Protein AF-B4QP47-F1 (afdb_monomer)

Organism: Drosophila simulans (NCBI:txid7240)

Structure (mmCIF, N/CA/C/O backbone):
data_AF-B4QP47-F1
#
_entry.id   AF-B4QP47-F1
#
loop_
_atom_site.group_PDB
_atom_site.id
_atom_site.type_symbol
_atom_site.label_atom_id
_atom_site.label_alt_id
_atom_site.label_comp_id
_atom_site.label_asym_id
_atom_site.label_entity_id
_atom_site.label_seq_id
_atom_site.pdbx_PDB_ins_code
_atom_site.Cartn_x
_atom_site.Cartn_y
_atom_site.Cartn_z
_atom_site.occupancy
_atom_site.B_iso_or_equiv
_atom_site.auth_seq_id
_atom_site.auth_comp_id
_atom_site.auth_asym_id
_atom_site.auth_atom_id
_atom_site.pdbx_PDB_model_num
ATOM 1 N N . MET A 1 1 ? 1.926 -6.123 7.586 1.00 97.81 1 MET A N 1
ATOM 2 C CA . MET A 1 1 ? 2.181 -5.442 6.294 1.00 97.81 1 MET A CA 1
ATOM 3 C C . MET A 1 1 ? 1.726 -6.349 5.155 1.00 97.81 1 MET A C 1
ATOM 5 O O . MET A 1 1 ? 1.497 -7.528 5.412 1.00 97.81 1 MET A O 1
ATOM 9 N N . PHE A 1 2 ? 1.567 -5.820 3.944 1.00 98.50 2 PHE A N 1
ATOM 10 C CA . PHE A 1 2 ? 1.437 -6.592 2.700 1.00 98.50 2 PHE A CA 1
ATOM 11 C C . PHE A 1 2 ? 2.170 -5.868 1.563 1.00 98.50 2 PHE A C 1
ATOM 13 O O . PHE A 1 2 ? 2.516 -4.696 1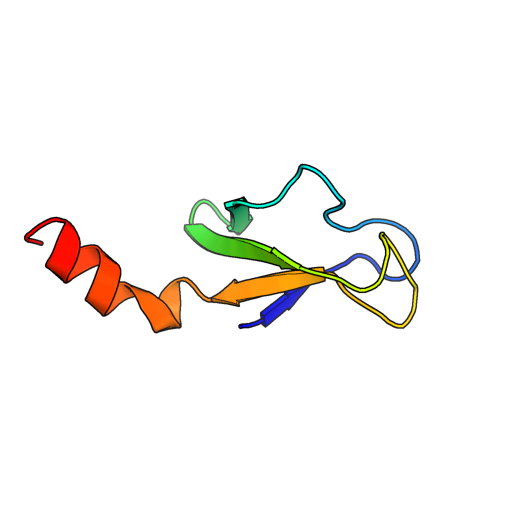.710 1.00 98.50 2 PHE A O 1
ATOM 20 N N . CYS A 1 3 ? 2.399 -6.559 0.448 1.00 98.06 3 CYS A N 1
ATOM 21 C CA . CYS A 1 3 ? 3.100 -6.007 -0.708 1.00 98.06 3 CYS A CA 1
ATOM 22 C C . CYS A 1 3 ? 2.163 -5.880 -1.909 1.00 98.06 3 CYS A C 1
ATOM 24 O O . CYS A 1 3 ? 1.325 -6.758 -2.129 1.00 98.06 3 CYS A O 1
ATOM 26 N N . ALA A 1 4 ? 2.333 -4.824 -2.701 1.00 98.19 4 ALA A N 1
ATOM 27 C CA . ALA A 1 4 ? 1.621 -4.650 -3.961 1.00 98.19 4 ALA A CA 1
ATOM 28 C C . ALA A 1 4 ? 2.440 -3.784 -4.922 1.00 98.19 4 ALA A C 1
ATOM 30 O O . ALA A 1 4 ? 2.930 -2.727 -4.546 1.00 98.19 4 ALA A O 1
ATOM 31 N N . SER A 1 5 ? 2.565 -4.222 -6.168 1.00 97.62 5 SER A N 1
ATOM 32 C CA . SER A 1 5 ? 3.086 -3.420 -7.275 1.00 97.62 5 SER A CA 1
ATOM 33 C C . SER A 1 5 ? 2.693 -4.076 -8.600 1.00 97.62 5 SER A C 1
ATOM 35 O O . SER A 1 5 ? 2.252 -5.229 -8.630 1.00 97.62 5 SER A O 1
ATOM 37 N N . VAL A 1 6 ? 2.859 -3.353 -9.705 1.00 98.12 6 VAL A N 1
ATOM 38 C CA . VAL A 1 6 ? 2.975 -3.953 -11.037 1.00 98.12 6 VAL A CA 1
ATOM 39 C C . VAL A 1 6 ? 4.476 -4.070 -11.326 1.00 98.12 6 VAL A C 1
ATOM 41 O O . VAL A 1 6 ? 5.119 -3.037 -11.546 1.00 98.12 6 VAL A O 1
ATOM 44 N N . PRO A 1 7 ? 5.067 -5.281 -11.296 1.00 97.69 7 PRO A N 1
ATOM 45 C CA . PRO A 1 7 ? 6.518 -5.461 -11.322 1.00 97.69 7 PRO A CA 1
ATOM 46 C C . PRO A 1 7 ? 7.198 -4.744 -12.493 1.00 97.69 7 PRO A C 1
ATOM 48 O O . PRO A 1 7 ? 6.950 -5.066 -13.652 1.00 97.69 7 PRO A O 1
ATOM 51 N N . GLY A 1 8 ? 8.085 -3.791 -12.195 1.00 97.00 8 GLY A N 1
ATOM 52 C CA . GLY A 1 8 ? 8.828 -3.044 -13.218 1.00 97.00 8 GLY A CA 1
ATOM 53 C C . GLY A 1 8 ? 8.047 -1.916 -13.901 1.00 97.00 8 GLY A C 1
ATOM 54 O O . GLY A 1 8 ? 8.600 -1.262 -14.778 1.00 97.00 8 GLY A O 1
ATOM 55 N N . VAL A 1 9 ? 6.772 -1.713 -13.551 1.00 98.06 9 VAL A N 1
ATOM 56 C CA . VAL A 1 9 ? 5.865 -0.811 -14.282 1.00 98.06 9 VAL A CA 1
ATOM 57 C C . VAL A 1 9 ? 5.265 0.252 -13.373 1.00 98.06 9 VAL A C 1
ATOM 59 O O . VAL A 1 9 ? 5.262 1.426 -13.729 1.00 98.06 9 VAL A O 1
ATOM 62 N N . LYS A 1 10 ? 4.724 -0.139 -12.214 1.00 97.69 10 LYS A N 1
ATOM 63 C CA . LYS A 1 10 ? 3.986 0.784 -11.347 1.00 97.69 10 LYS A CA 1
ATOM 64 C C . LYS A 1 10 ? 4.100 0.396 -9.885 1.00 97.69 10 LYS A C 1
ATOM 66 O O . LYS A 1 10 ? 3.950 -0.771 -9.534 1.00 97.69 10 LYS A O 1
ATOM 71 N N . ASP A 1 11 ? 4.295 1.399 -9.048 1.00 98.25 11 ASP A N 1
ATOM 72 C CA . ASP A 1 11 ? 4.338 1.276 -7.597 1.00 98.25 11 ASP A CA 1
ATOM 73 C C . ASP A 1 11 ? 3.967 2.615 -6.951 1.00 98.25 11 ASP A C 1
ATOM 75 O O . ASP A 1 11 ? 3.931 3.633 -7.647 1.00 98.25 11 ASP A O 1
ATOM 79 N N . 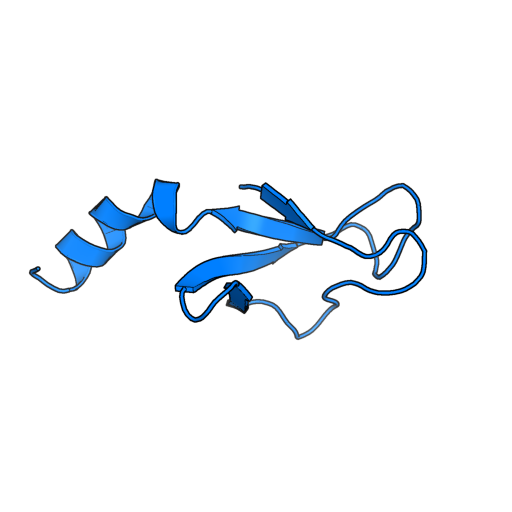SER A 1 12 ? 3.719 2.612 -5.642 1.00 98.06 12 SER A N 1
ATOM 80 C CA . SER A 1 12 ? 3.803 3.834 -4.832 1.00 98.06 12 SER A CA 1
ATOM 81 C C . SER A 1 12 ? 5.249 4.332 -4.781 1.00 98.06 12 SER A C 1
ATOM 83 O O . SER A 1 12 ? 6.180 3.531 -4.922 1.00 98.06 12 SER A O 1
ATOM 85 N N . CYS A 1 13 ? 5.448 5.628 -4.559 1.00 97.62 13 CYS A N 1
ATOM 86 C CA . CYS A 1 13 ? 6.775 6.229 -4.536 1.00 97.62 13 CYS A CA 1
ATOM 87 C C . CYS A 1 13 ? 6.970 7.219 -3.382 1.00 97.62 13 CYS A C 1
ATOM 89 O O . CYS A 1 13 ? 6.109 7.402 -2.521 1.00 97.62 13 CYS A O 1
ATOM 91 N N . GLU A 1 14 ? 8.147 7.839 -3.351 1.00 96.56 14 GLU A N 1
ATOM 92 C CA . GLU A 1 14 ? 8.464 8.905 -2.409 1.00 96.56 14 GLU A CA 1
ATOM 93 C C . GLU A 1 14 ? 7.431 10.033 -2.499 1.00 96.56 14 GLU A C 1
ATOM 95 O O . GLU A 1 14 ? 7.097 10.505 -3.585 1.00 96.56 14 GLU A O 1
ATOM 100 N N . GLY A 1 15 ? 6.930 10.461 -1.341 1.00 97.12 15 GLY A N 1
ATOM 101 C CA . GLY A 1 15 ? 5.847 11.442 -1.234 1.00 97.12 15 GLY A CA 1
ATOM 102 C C . GLY A 1 15 ? 4.441 10.840 -1.137 1.00 97.12 15 GLY A C 1
ATOM 103 O O . GLY A 1 15 ? 3.543 11.531 -0.665 1.00 97.12 15 GLY A O 1
ATOM 104 N N . ASP A 1 16 ? 4.251 9.557 -1.467 1.00 98.38 16 ASP A N 1
ATOM 105 C CA . ASP A 1 16 ? 2.944 8.885 -1.345 1.00 98.38 16 ASP A CA 1
ATOM 106 C C . ASP A 1 16 ? 2.676 8.320 0.063 1.00 98.38 16 ASP A C 1
ATOM 108 O O . ASP A 1 16 ? 1.607 7.760 0.320 1.00 98.38 16 ASP A O 1
ATOM 112 N N . SER A 1 17 ? 3.641 8.425 0.984 1.00 98.19 17 SER A N 1
ATOM 113 C CA . SER A 1 17 ? 3.558 7.894 2.351 1.00 98.19 17 SER A CA 1
ATOM 114 C C . SER A 1 17 ? 2.278 8.329 3.066 1.00 98.19 17 SER A C 1
ATOM 116 O O . SER A 1 17 ? 1.962 9.513 3.150 1.00 98.19 17 SER A O 1
ATOM 118 N N . GLY A 1 18 ? 1.541 7.359 3.616 1.00 98.44 18 GLY A N 1
ATOM 119 C CA . GLY A 1 18 ? 0.229 7.597 4.227 1.00 98.44 18 GLY A CA 1
ATOM 120 C C . GLY A 1 18 ? -0.957 7.523 3.256 1.00 98.44 18 GLY A C 1
ATOM 121 O O . GLY A 1 18 ? -2.103 7.498 3.704 1.00 98.44 18 GLY A O 1
ATOM 122 N N . GLY A 1 19 ? -0.710 7.435 1.947 1.00 98.50 19 GLY A N 1
ATOM 123 C CA . GLY A 1 19 ? -1.747 7.310 0.926 1.00 98.50 19 GLY A CA 1
ATOM 124 C C . GLY A 1 19 ? -2.554 6.002 1.024 1.00 98.50 19 GLY A C 1
ATOM 125 O O . GLY A 1 19 ? -2.041 4.987 1.510 1.00 98.50 19 GLY A O 1
ATOM 126 N N . PRO A 1 20 ? -3.821 5.989 0.568 1.00 98.44 20 PRO A N 1
ATOM 127 C CA . PRO A 1 20 ? -4.698 4.830 0.696 1.00 98.44 20 PRO A CA 1
ATOM 128 C C . PRO A 1 20 ? -4.489 3.799 -0.425 1.00 98.44 20 PRO A C 1
ATOM 130 O O . PRO A 1 20 ? -4.470 4.134 -1.608 1.00 98.44 20 PRO A O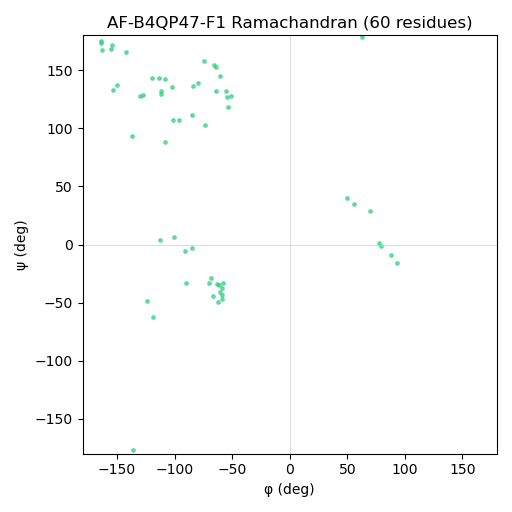 1
ATOM 133 N N . ALA A 1 21 ? -4.446 2.517 -0.060 1.00 98.31 21 ALA A N 1
ATOM 134 C CA . ALA A 1 21 ? -4.586 1.400 -0.992 1.00 98.31 21 ALA A CA 1
ATOM 135 C C . ALA A 1 21 ? -6.010 0.833 -0.896 1.00 98.31 21 ALA A C 1
ATOM 137 O O . ALA A 1 21 ? -6.364 0.188 0.097 1.00 98.31 21 ALA A O 1
ATOM 138 N N . VAL A 1 22 ? -6.826 1.090 -1.922 1.00 98.25 22 VAL A N 1
ATOM 139 C CA . VAL A 1 22 ? -8.250 0.723 -1.963 1.00 98.25 22 VAL A CA 1
ATOM 140 C C . VAL A 1 22 ? -8.496 -0.364 -3.004 1.00 98.25 22 VAL A C 1
ATOM 142 O O . VAL A 1 22 ? -8.077 -0.233 -4.154 1.00 98.25 22 VAL A O 1
ATOM 145 N N . TYR A 1 23 ? -9.223 -1.413 -2.621 1.00 97.00 23 TYR A N 1
ATOM 146 C CA . TYR A 1 23 ? -9.688 -2.456 -3.533 1.00 97.00 23 TYR A CA 1
ATOM 147 C C . TYR A 1 23 ? -11.185 -2.688 -3.333 1.00 97.00 23 TYR A C 1
ATOM 149 O O . TYR A 1 23 ? -11.638 -2.863 -2.206 1.00 97.00 23 TYR A O 1
ATOM 157 N N . GLN A 1 24 ? -11.960 -2.641 -4.423 1.00 97.25 24 GLN A N 1
ATOM 158 C CA . GLN A 1 24 ? -13.424 -2.803 -4.400 1.00 97.25 24 GLN A CA 1
ATOM 159 C C . GLN A 1 24 ? -14.128 -1.912 -3.351 1.00 97.25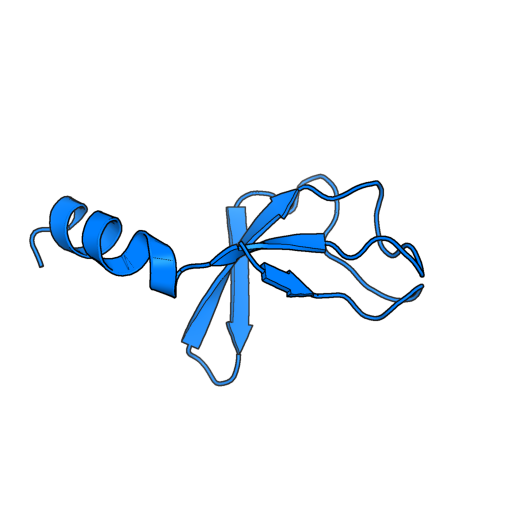 24 GLN A C 1
ATOM 161 O O . GLN A 1 24 ? -15.042 -2.339 -2.655 1.00 97.25 24 GLN A O 1
ATOM 166 N N . GLY A 1 25 ? -13.671 -0.662 -3.210 1.00 97.81 25 GLY A N 1
ATOM 167 C CA . GLY A 1 25 ? -14.230 0.304 -2.255 1.00 97.81 25 GLY A CA 1
ATOM 168 C C . GLY A 1 25 ? -13.810 0.100 -0.794 1.00 97.81 25 GLY A C 1
ATOM 169 O O . GLY A 1 25 ? -14.231 0.871 0.063 1.00 97.81 25 GLY A O 1
ATOM 170 N N . GLN A 1 26 ? -12.966 -0.888 -0.489 1.00 97.44 26 GLN A N 1
ATOM 171 C CA . GLN A 1 26 ? -12.456 -1.131 0.860 1.00 97.44 26 GLN A CA 1
ATOM 172 C C . GLN A 1 26 ? -11.020 -0.627 1.015 1.00 97.44 26 GLN A C 1
ATOM 174 O O . GLN A 1 26 ? -10.166 -0.886 0.167 1.00 97.44 26 GLN A O 1
ATOM 179 N N . LEU A 1 27 ? -10.739 0.061 2.125 1.00 98.25 27 LEU A N 1
ATOM 180 C CA . LEU A 1 27 ? -9.382 0.462 2.495 1.00 98.25 27 LEU A CA 1
ATOM 181 C C . LEU A 1 27 ? -8.601 -0.764 2.993 1.00 98.25 27 LEU A C 1
ATOM 183 O O . LEU A 1 27 ? -8.784 -1.219 4.123 1.00 98.25 27 LEU A O 1
ATOM 187 N N . CYS A 1 28 ? -7.730 -1.301 2.144 1.00 98.25 28 CYS A N 1
ATOM 188 C CA . CYS A 1 28 ? -6.939 -2.494 2.442 1.00 98.25 28 CYS A CA 1
ATOM 189 C C . CYS A 1 28 ? -5.593 -2.148 3.086 1.00 98.25 28 CYS A C 1
ATOM 191 O O . CYS A 1 28 ? -5.096 -2.905 3.928 1.00 98.25 28 CYS A O 1
ATOM 193 N N . GLY A 1 29 ? -5.002 -1.013 2.703 1.00 98.62 29 GLY A N 1
ATOM 194 C CA . GLY A 1 29 ? -3.679 -0.626 3.170 1.00 98.62 29 GLY A CA 1
ATOM 195 C C . GLY A 1 29 ? -3.384 0.859 3.166 1.00 98.62 29 GLY A C 1
ATOM 196 O O . GLY A 1 29 ? -4.147 1.664 2.643 1.00 98.62 29 GLY A O 1
ATOM 197 N N . ILE A 1 30 ? -2.237 1.182 3.754 1.00 98.81 30 ILE A N 1
ATOM 198 C CA . ILE A 1 30 ? -1.665 2.527 3.819 1.00 98.81 30 ILE A CA 1
ATOM 199 C C . ILE A 1 30 ? -0.232 2.427 3.296 1.00 98.81 30 ILE A C 1
ATOM 201 O O . ILE A 1 30 ? 0.507 1.550 3.759 1.00 98.81 30 ILE A O 1
ATOM 205 N N . VAL A 1 31 ? 0.150 3.278 2.340 1.00 98.75 31 VAL A N 1
ATOM 206 C CA . VAL A 1 31 ? 1.522 3.334 1.801 1.00 98.75 31 VAL A CA 1
ATOM 207 C C . VAL A 1 31 ? 2.501 3.527 2.958 1.00 98.75 31 VAL A C 1
ATOM 209 O O . VAL A 1 31 ? 2.319 4.435 3.773 1.00 98.75 31 VAL A O 1
ATOM 212 N N . SER A 1 32 ? 3.515 2.661 3.049 1.00 98.31 32 SER A N 1
ATOM 213 C CA . SER A 1 32 ? 4.472 2.677 4.156 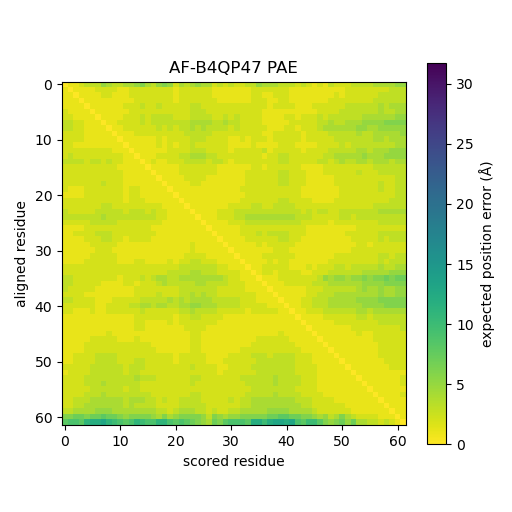1.00 98.31 32 SER A CA 1
ATOM 214 C C . SER A 1 32 ? 5.897 2.934 3.682 1.00 98.31 32 SER A C 1
ATOM 216 O O . SER A 1 32 ? 6.478 3.937 4.082 1.00 98.31 32 SER A O 1
ATOM 218 N N . TRP A 1 33 ? 6.465 2.047 2.863 1.00 98.12 33 TRP A N 1
ATOM 219 C CA . TRP A 1 33 ? 7.838 2.182 2.365 1.00 98.12 33 TRP A CA 1
ATOM 220 C C . TRP A 1 33 ? 8.090 1.265 1.160 1.00 98.12 33 TRP A C 1
ATOM 222 O O . TRP A 1 33 ? 7.263 0.422 0.813 1.00 98.12 33 TRP A O 1
ATOM 232 N N . GLY A 1 34 ? 9.256 1.405 0.534 1.00 96.94 34 GLY A N 1
ATOM 233 C CA . GLY A 1 34 ? 9.737 0.545 -0.547 1.00 96.94 34 GLY A CA 1
ATOM 234 C C . GLY A 1 34 ? 11.239 0.734 -0.766 1.00 96.94 34 GLY A C 1
ATOM 235 O O . GLY A 1 34 ? 11.862 1.577 -0.123 1.00 96.94 34 GLY A O 1
ATOM 236 N N . VAL A 1 35 ? 11.843 -0.052 -1.662 1.00 96.81 35 VAL A N 1
ATOM 237 C CA . VAL A 1 35 ? 13.259 0.107 -2.048 1.00 96.81 35 VAL A CA 1
ATOM 238 C C . VAL A 1 35 ? 13.321 0.669 -3.462 1.00 96.81 35 VAL A C 1
ATOM 240 O O . VAL A 1 35 ? 13.380 -0.078 -4.441 1.00 96.81 35 VAL A O 1
ATOM 243 N N . GLY A 1 36 ? 13.296 1.998 -3.572 1.00 94.56 36 GLY A N 1
ATOM 244 C CA . GLY A 1 36 ? 13.005 2.670 -4.838 1.00 94.56 36 GLY A CA 1
ATOM 245 C C . GLY A 1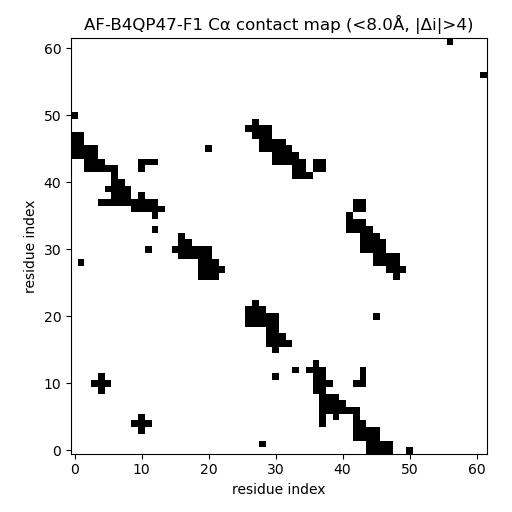 36 ? 11.594 2.348 -5.348 1.00 94.56 36 GLY A C 1
ATOM 246 O O . GLY A 1 36 ? 10.861 1.573 -4.740 1.00 94.56 36 GLY A O 1
ATOM 247 N N . CYS A 1 37 ? 11.217 2.935 -6.480 1.00 96.88 37 CYS A N 1
ATOM 248 C CA . CYS A 1 37 ? 9.855 2.836 -7.007 1.00 96.88 37 CYS A CA 1
ATOM 249 C C . CYS A 1 37 ? 9.810 1.949 -8.256 1.00 96.88 37 CYS A C 1
ATOM 251 O O . CYS A 1 37 ? 10.729 1.982 -9.078 1.00 96.88 37 CYS A O 1
ATOM 253 N N . ALA A 1 38 ? 8.740 1.162 -8.399 1.00 96.94 38 ALA A N 1
ATOM 254 C CA . ALA A 1 38 ? 8.451 0.336 -9.577 1.00 96.94 38 ALA A CA 1
ATOM 255 C C . ALA A 1 38 ? 9.574 -0.643 -9.959 1.00 96.94 38 ALA A C 1
ATOM 257 O O . ALA A 1 38 ? 9.781 -0.946 -11.134 1.00 96.94 38 ALA A O 1
ATOM 258 N N . ARG A 1 39 ? 10.296 -1.195 -8.976 1.00 97.38 39 ARG A N 1
ATOM 259 C CA . ARG A 1 39 ? 11.337 -2.196 -9.240 1.00 97.38 39 ARG A CA 1
ATOM 260 C C . ARG A 1 39 ? 10.726 -3.576 -9.472 1.00 97.38 39 ARG A C 1
ATOM 262 O O . ARG A 1 39 ? 9.837 -4.016 -8.750 1.00 97.38 39 ARG A O 1
ATOM 269 N N . LYS A 1 40 ? 11.255 -4.313 -10.454 1.00 97.19 40 LYS A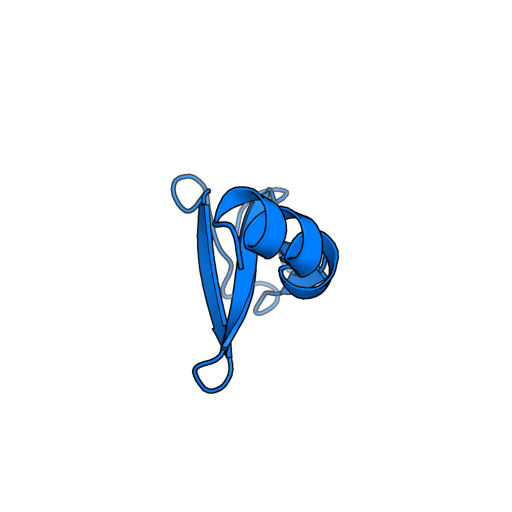 N 1
ATOM 270 C CA . LYS A 1 40 ? 10.759 -5.651 -10.835 1.00 97.19 40 LYS A CA 1
ATOM 271 C C . LYS A 1 40 ? 10.782 -6.669 -9.685 1.00 97.19 40 LYS A C 1
ATOM 273 O O . LYS A 1 40 ? 9.921 -7.538 -9.634 1.00 97.19 40 LYS A O 1
ATOM 278 N N . SER A 1 41 ? 11.752 -6.565 -8.780 1.00 97.00 41 SER A N 1
ATOM 279 C CA . SER A 1 41 ? 11.970 -7.503 -7.668 1.00 97.00 41 SER A CA 1
ATOM 280 C C . SER A 1 41 ? 11.714 -6.900 -6.283 1.00 97.00 41 SER A C 1
ATOM 282 O O . SER A 1 41 ? 11.973 -7.560 -5.281 1.00 97.00 41 SER A O 1
ATOM 284 N N . SER A 1 42 ? 11.255 -5.650 -6.204 1.00 97.56 42 SER A N 1
ATOM 285 C CA . SER A 1 42 ? 11.021 -4.957 -4.933 1.00 97.56 42 SER A CA 1
ATOM 286 C C . SER A 1 42 ? 9.690 -4.212 -5.014 1.00 97.56 42 SER A C 1
ATOM 288 O O . SER A 1 42 ? 9.664 -3.106 -5.548 1.00 97.56 42 SER A O 1
ATOM 290 N N . PRO A 1 43 ? 8.585 -4.837 -4.568 1.00 98.25 43 PRO A N 1
ATOM 291 C CA . PRO A 1 43 ? 7.281 -4.190 -4.533 1.00 98.25 43 PRO A CA 1
ATOM 292 C C . PRO A 1 43 ? 7.197 -3.170 -3.393 1.00 98.25 43 PRO A C 1
ATOM 294 O O . PRO A 1 43 ? 7.885 -3.314 -2.377 1.00 98.25 43 PRO A O 1
ATOM 297 N N . GLY A 1 44 ? 6.285 -2.211 -3.520 1.00 98.38 44 GLY A N 1
ATOM 298 C CA . GLY A 1 44 ? 5.881 -1.337 -2.432 1.00 98.38 44 GLY A CA 1
ATOM 299 C C . GLY A 1 44 ? 5.281 -2.124 -1.273 1.00 98.38 44 GLY A C 1
ATOM 300 O O . GLY A 1 44 ? 4.598 -3.145 -1.451 1.00 98.38 44 GLY A O 1
ATOM 301 N N . VAL A 1 45 ? 5.551 -1.638 -0.067 1.00 98.62 45 VAL A N 1
ATOM 302 C CA . VAL A 1 45 ? 5.127 -2.237 1.194 1.00 98.62 45 VAL A CA 1
ATOM 303 C C . VAL A 1 45 ? 4.103 -1.331 1.861 1.00 98.62 45 VAL A C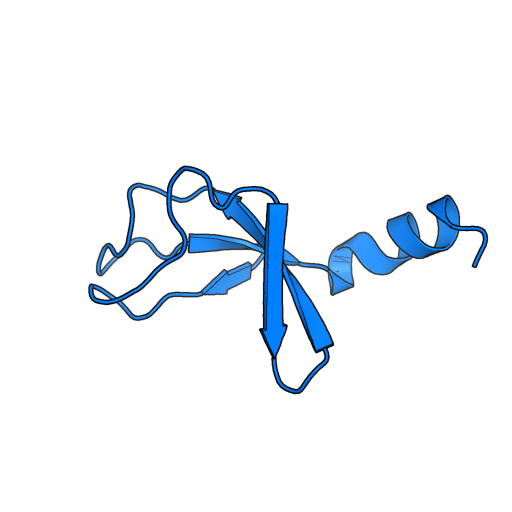 1
ATOM 305 O O . VAL A 1 45 ? 4.309 -0.132 2.060 1.00 98.62 45 VAL A O 1
ATOM 308 N N . TYR A 1 46 ? 2.990 -1.943 2.247 1.00 98.81 46 TYR A N 1
ATOM 309 C CA . TYR A 1 46 ? 1.829 -1.272 2.803 1.00 98.81 46 TYR A CA 1
ATOM 310 C C . TYR A 1 46 ? 1.550 -1.792 4.212 1.00 98.81 46 TYR A C 1
ATOM 312 O O . TYR A 1 46 ? 1.662 -2.992 4.510 1.00 98.81 46 TYR A O 1
ATOM 320 N N . THR A 1 47 ? 1.119 -0.900 5.097 1.00 98.75 47 THR A N 1
ATOM 321 C CA . THR A 1 47 ? 0.503 -1.305 6.363 1.00 98.75 47 THR A CA 1
ATOM 322 C C . THR A 1 47 ? -0.792 -2.046 6.051 1.00 98.75 47 THR A C 1
ATOM 324 O O . THR A 1 47 ? -1.596 -1.580 5.253 1.00 98.75 47 THR A O 1
ATOM 327 N N . ASN A 1 48 ? -1.004 -3.207 6.675 1.00 98.56 48 ASN A N 1
ATOM 328 C CA . ASN A 1 48 ? -2.232 -3.976 6.489 1.00 98.56 48 ASN A CA 1
ATOM 329 C C . ASN A 1 48 ? -3.305 -3.444 7.444 1.00 98.56 48 ASN A C 1
ATOM 331 O O . ASN A 1 48 ? -3.188 -3.635 8.657 1.00 98.56 48 ASN A O 1
ATOM 335 N N . VAL A 1 49 ? -4.343 -2.805 6.902 1.00 98.44 49 VAL A N 1
ATOM 336 C CA . VAL A 1 49 ? -5.407 -2.170 7.699 1.00 98.44 49 VAL A CA 1
ATOM 337 C C . VAL A 1 49 ? -6.173 -3.196 8.527 1.00 98.44 49 VAL A C 1
ATOM 339 O O . VAL A 1 49 ? -6.509 -2.915 9.674 1.00 98.44 49 VAL A O 1
ATOM 342 N N . LYS A 1 50 ? -6.360 -4.423 8.020 1.00 97.62 50 LYS A N 1
ATOM 343 C CA . LYS A 1 50 ? -6.998 -5.509 8.781 1.00 97.62 50 LYS A CA 1
ATOM 344 C C . LYS A 1 50 ? -6.235 -5.823 10.070 1.00 97.62 50 LYS A C 1
ATOM 346 O O . LYS A 1 50 ? -6.854 -6.092 11.091 1.00 97.62 50 LYS A O 1
ATOM 351 N N . THR A 1 51 ? -4.902 -5.772 10.036 1.00 98.31 51 THR A N 1
ATOM 352 C CA . THR A 1 51 ? -4.057 -6.065 11.205 1.00 98.31 51 THR A CA 1
ATOM 353 C C . THR A 1 51 ? -4.147 -4.979 12.278 1.00 98.31 51 THR A C 1
ATOM 355 O O . THR A 1 51 ? -4.066 -5.296 13.458 1.00 98.31 51 THR A O 1
ATOM 358 N N . VAL A 1 52 ? -4.329 -3.714 11.888 1.00 98.00 52 VAL A N 1
ATOM 359 C CA . VAL A 1 52 ? -4.396 -2.570 12.820 1.00 98.00 52 VAL A CA 1
ATOM 360 C C . VAL A 1 52 ? -5.827 -2.106 13.105 1.00 98.00 52 VAL A C 1
ATOM 362 O O . VAL A 1 52 ? -6.026 -1.094 13.772 1.00 98.00 52 VAL A O 1
ATOM 365 N N . ARG A 1 53 ? -6.838 -2.837 12.620 1.00 97.75 53 ARG A N 1
ATOM 366 C CA . ARG A 1 53 ? -8.240 -2.417 12.699 1.00 97.75 53 ARG A CA 1
ATOM 367 C C . ARG A 1 53 ? -8.709 -2.198 14.138 1.00 97.75 53 ARG A C 1
ATOM 369 O O . ARG A 1 53 ? -9.302 -1.167 14.418 1.00 97.75 53 ARG A O 1
ATOM 376 N N . SER A 1 54 ? -8.356 -3.102 15.051 1.00 98.19 54 SER A N 1
ATOM 377 C CA . SER A 1 54 ? -8.712 -2.988 16.472 1.00 98.19 54 SER A CA 1
ATOM 378 C C . SER A 1 54 ? -8.123 -1.746 17.143 1.00 98.19 54 SER A C 1
ATOM 380 O O . SER A 1 54 ? -8.762 -1.144 18.001 1.00 98.19 54 SER A O 1
ATOM 382 N N . PHE A 1 55 ? -6.913 -1.339 16.750 1.00 98.12 55 PHE A N 1
ATOM 383 C CA . PHE A 1 55 ? -6.308 -0.097 17.222 1.00 98.12 55 PHE A CA 1
ATOM 384 C C . PHE A 1 55 ? -7.088 1.122 16.719 1.00 98.12 55 PHE A C 1
ATOM 386 O O . PHE A 1 55 ? -7.364 2.025 17.504 1.00 98.12 55 PHE A O 1
ATOM 393 N N . ILE A 1 56 ? -7.469 1.126 15.438 1.00 97.88 56 ILE A N 1
ATOM 394 C CA . ILE A 1 56 ? -8.247 2.212 14.830 1.00 97.88 56 ILE A CA 1
ATOM 395 C C . ILE A 1 56 ? -9.612 2.336 15.514 1.00 97.88 56 ILE A C 1
ATOM 397 O O . ILE A 1 56 ? -9.964 3.427 15.948 1.00 97.88 56 ILE A O 1
ATOM 401 N N . ASP A 1 57 ? -10.341 1.227 15.664 1.00 98.25 57 ASP A N 1
ATOM 402 C CA . ASP A 1 57 ? -11.665 1.222 16.299 1.00 98.25 57 ASP A CA 1
ATOM 403 C C . ASP A 1 57 ? -11.579 1.753 17.739 1.00 98.25 57 ASP A C 1
ATOM 405 O O . ASP A 1 57 ? -12.289 2.690 18.103 1.00 98.25 57 ASP A O 1
ATOM 409 N N . LYS A 1 58 ? -10.598 1.274 18.518 1.00 98.44 58 LYS A N 1
ATOM 410 C CA . LYS A 1 58 ? -10.355 1.762 19.882 1.00 98.44 58 LYS A CA 1
ATOM 411 C C . LYS A 1 58 ? -10.010 3.254 19.930 1.00 98.44 58 LYS A C 1
ATOM 413 O O . LYS A 1 58 ? -10.462 3.946 20.838 1.00 98.44 58 LYS A O 1
ATOM 418 N N . ALA A 1 59 ? -9.198 3.752 18.997 1.00 98.19 59 ALA A N 1
ATOM 419 C CA . ALA A 1 59 ? -8.811 5.163 18.945 1.00 98.19 59 ALA A CA 1
ATOM 420 C C . ALA A 1 59 ? -9.986 6.084 18.575 1.00 98.19 59 ALA A C 1
ATOM 422 O O . ALA A 1 59 ? -10.009 7.240 18.993 1.00 98.19 59 ALA A O 1
ATOM 423 N N . LEU A 1 60 ? -10.954 5.567 17.815 1.00 97.81 60 LEU A N 1
ATOM 424 C CA . LEU A 1 60 ? -12.163 6.285 17.411 1.00 97.81 60 LEU A CA 1
ATOM 425 C C . LEU A 1 60 ? -13.334 6.104 18.391 1.00 97.81 60 LEU A C 1
ATOM 427 O O . LEU A 1 60 ? -14.362 6.751 18.215 1.00 97.81 60 LEU A O 1
ATOM 431 N N . GLY A 1 61 ? -13.191 5.258 19.417 1.00 96.38 61 GLY A N 1
ATOM 432 C CA . GLY A 1 61 ? -14.268 4.950 20.362 1.00 96.38 61 GLY A CA 1
ATOM 433 C C . GLY A 1 61 ? -15.406 4.133 19.744 1.00 96.38 61 GLY A C 1
ATOM 434 O O . GLY A 1 61 ? -16.552 4.287 20.163 1.00 96.38 61 GLY A O 1
ATOM 435 N N . MET A 1 62 ? -15.089 3.316 18.735 1.00 92.75 62 MET A N 1
ATOM 436 C CA . MET A 1 62 ? -16.009 2.384 18.076 1.00 92.75 62 MET A CA 1
ATOM 437 C C . MET A 1 62 ? -16.019 1.007 18.738 1.00 92.75 62 MET A C 1
ATOM 439 O O . MET A 1 62 ? -14.986 0.615 19.332 1.00 92.75 62 MET A O 1
#

Nearest PDB structures (foldseek):
  1ept-assembly1_C  TM=9.629E-01  e=9.734E-06  Sus scrofa
  5xwa-assembly1_B  TM=9.706E-01  e=3.512E-05  Sus scrofa
  6z48-assembly1_H  TM=8.572E-01  e=3.538E-04  Homo sapiens
  4ud9-assembly1_H  TM=8.556E-01  e=6.720E-04  Homo sapiens
  5mls-assembly1_H  TM=8.516E-01  e=1.276E-03  Homo sapiens

Secondary structure (DSSP, 8-state):
-EEE-BTTTB---TT-TT-EEEETTEEEEEEEE-SSSSBTTB-EEEEEHHHHHHHHHHHHT-

Sequence (62 aa):
MFCASVPGVKDSCEGDSGGPAVYQGQLCGIVSWGVGCARKSSPGVYTNVKTVRSFIDKALGM

Mean predicted aligned error: 2.19 Å

Solvent-accessible surface area (backbone atoms only — not comparable to full-atom values): 3563 Å² total; per-residue (Å²): 105,48,73,55,56,44,69,54,73,38,46,64,48,94,86,43,64,68,37,81,39,68,56,99,90,39,77,51,28,29,37,64,51,60,70,67,58,29,32,65,88,34,53,23,34,23,43,34,38,79,81,46,40,70,59,52,34,57,76,71,74,100

Radius of gyration: 12.75 Å; Cα contacts (8 Å, |Δi|>4): 120; chains: 1; bounding box: 29×19×35 Å

InterPro domains:
  IPR001254 Serine proteases, trypsin domain [PF00089] (1-56)
  IPR001254 Serine proteases, trypsin domain [PS50240] (1-61)
  IPR009003 Peptidase S1, PA clan [SSF50494] (1-61)
  IPR050430 Peptidase S1 family serine proteases [PTHR24276] (1-60)

pLDDT: mean 97.78, std 0.97, range [92.75, 98.81]

Foldseek 3Di:
DDFDADAQPFADAPPQAQ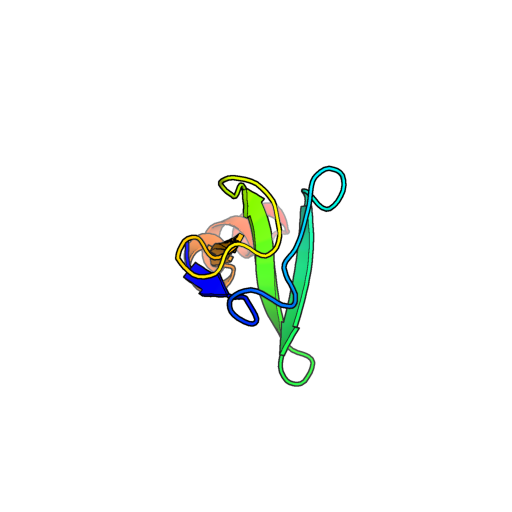PFDDDPNDGQWGFHDWDGTRHNPITTDTDGCVVCVVVVCVVVVD